Protein AF-Q0F1R4-F1 (afdb_monomer)

InterPro domains:
  IPR009752 Bacteriophage Mu, Gene product J [PF07030] (2-67)

Structure (mmCIF, N/CA/C/O backbone):
data_AF-Q0F1R4-F1
#
_entry.id   AF-Q0F1R4-F1
#
loop_
_atom_site.group_PDB
_atom_site.id
_atom_site.type_symbol
_atom_site.label_atom_id
_atom_site.label_alt_id
_atom_site.label_comp_id
_atom_site.label_asym_id
_atom_site.label_entity_id
_atom_site.label_seq_id
_atom_site.pdbx_PDB_ins_code
_atom_site.Cartn_x
_atom_site.Cartn_y
_atom_site.Cartn_z
_atom_site.occupancy
_atom_site.B_iso_or_equiv
_atom_site.auth_seq_id
_atom_site.auth_comp_id
_atom_site.auth_asym_id
_atom_site.auth_atom_id
_atom_site.pdbx_PDB_model_num
ATOM 1 N N . MET A 1 1 ? -23.100 -7.601 -8.856 1.00 37.91 1 MET A N 1
ATOM 2 C CA . MET A 1 1 ? -21.703 -7.304 -9.242 1.00 37.91 1 MET A CA 1
ATOM 3 C C . MET A 1 1 ? -21.021 -6.641 -8.059 1.00 37.91 1 MET A C 1
ATOM 5 O O . MET A 1 1 ? -21.569 -5.674 -7.546 1.00 37.91 1 MET A O 1
ATOM 9 N N . SER A 1 2 ? -19.908 -7.185 -7.564 1.00 55.56 2 SER A N 1
ATOM 10 C CA . SER A 1 2 ? -19.167 -6.565 -6.460 1.00 55.56 2 SER A CA 1
ATOM 11 C C . SER A 1 2 ? -18.475 -5.299 -6.965 1.00 55.56 2 SER A C 1
ATOM 13 O O . SER A 1 2 ? -17.587 -5.381 -7.814 1.00 55.56 2 SER A O 1
ATOM 15 N N . THR A 1 3 ? -18.891 -4.134 -6.472 1.00 74.06 3 THR A N 1
ATOM 16 C CA . THR A 1 3 ? -18.174 -2.879 -6.730 1.00 74.06 3 THR A CA 1
ATOM 17 C C . THR A 1 3 ? -16.848 -2.895 -5.966 1.00 74.06 3 THR A C 1
ATOM 19 O O . THR A 1 3 ? -16.807 -3.213 -4.775 1.00 74.06 3 THR A O 1
ATOM 22 N N . VAL A 1 4 ? -15.750 -2.623 -6.674 1.00 78.69 4 VAL A N 1
ATOM 23 C CA . VAL A 1 4 ? -14.405 -2.544 -6.094 1.00 78.69 4 VAL A CA 1
ATOM 24 C C . VAL A 1 4 ? -14.131 -1.086 -5.722 1.00 78.69 4 VAL A C 1
ATOM 26 O O . VAL A 1 4 ? -14.150 -0.240 -6.620 1.00 78.69 4 VAL A O 1
ATOM 29 N N . PRO A 1 5 ? -13.818 -0.779 -4.449 1.00 81.62 5 PRO A N 1
ATOM 30 C CA . PRO A 1 5 ? -13.545 0.586 -4.018 1.00 81.62 5 PRO A CA 1
ATOM 31 C C . PRO A 1 5 ? -12.408 1.243 -4.811 1.00 81.62 5 PRO A C 1
ATOM 33 O O . PRO A 1 5 ? -11.368 0.628 -5.072 1.00 81.62 5 PRO A O 1
ATOM 36 N N . PHE A 1 6 ? -12.580 2.525 -5.143 1.00 82.31 6 PHE A N 1
ATOM 37 C CA . PHE A 1 6 ? -11.592 3.315 -5.885 1.00 82.31 6 PHE A CA 1
ATOM 38 C C . PHE A 1 6 ? -10.170 3.274 -5.282 1.00 82.31 6 PHE A C 1
ATOM 40 O O . PHE A 1 6 ? -9.223 3.047 -6.043 1.00 82.31 6 PHE A O 1
ATOM 47 N N . PRO A 1 7 ? -9.976 3.406 -3.949 1.00 85.88 7 PRO A N 1
ATOM 48 C CA . PRO A 1 7 ? -8.638 3.370 -3.354 1.00 85.88 7 PRO A CA 1
ATOM 49 C C . PRO A 1 7 ? -7.916 2.042 -3.599 1.00 85.88 7 PRO A C 1
ATOM 51 O O . PRO A 1 7 ? -6.717 2.026 -3.877 1.00 85.88 7 PRO A O 1
ATOM 54 N N . LEU A 1 8 ? -8.658 0.930 -3.563 1.00 87.06 8 LEU A N 1
ATOM 55 C CA . LEU A 1 8 ? -8.103 -0.403 -3.770 1.00 87.06 8 LEU A CA 1
ATOM 56 C C . LEU A 1 8 ? -7.638 -0.592 -5.217 1.00 87.06 8 LEU A C 1
ATOM 58 O O . LEU A 1 8 ? -6.542 -1.096 -5.452 1.00 87.06 8 LEU A O 1
ATOM 62 N N . LYS A 1 9 ? -8.434 -0.120 -6.185 1.00 89.06 9 LYS A N 1
ATOM 63 C CA . LYS A 1 9 ? -8.072 -0.161 -7.609 1.00 89.06 9 LYS A CA 1
ATOM 64 C C . LYS A 1 9 ? -6.784 0.619 -7.884 1.00 89.06 9 LYS A C 1
ATOM 66 O O . LYS A 1 9 ? -5.933 0.148 -8.633 1.00 89.06 9 LYS A O 1
ATOM 71 N N . ARG A 1 10 ? -6.615 1.781 -7.244 1.00 88.94 10 ARG A N 1
ATOM 72 C CA . ARG A 1 10 ? -5.392 2.582 -7.378 1.0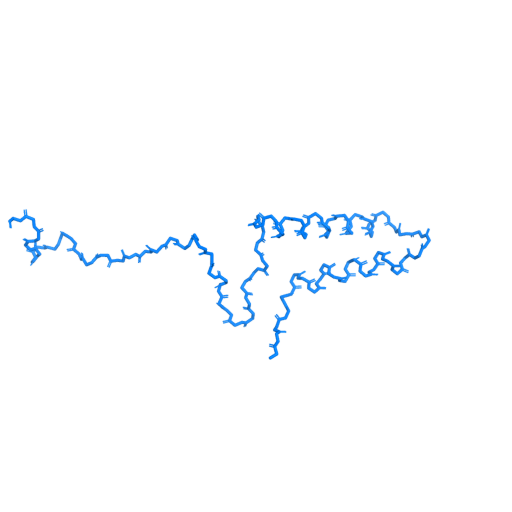0 88.94 10 ARG A CA 1
ATOM 73 C C . ARG A 1 10 ? -4.168 1.853 -6.821 1.00 88.94 10 ARG A C 1
ATOM 75 O O . ARG A 1 10 ? -3.183 1.719 -7.536 1.00 88.94 10 ARG A O 1
ATOM 82 N N . LYS A 1 11 ? -4.253 1.312 -5.600 1.00 92.19 11 LYS A N 1
ATOM 83 C CA . LYS A 1 11 ? -3.135 0.574 -4.985 1.00 92.19 11 LYS A CA 1
ATOM 84 C C . LYS A 1 11 ? -2.762 -0.703 -5.731 1.00 92.19 11 LYS A C 1
ATOM 86 O O . LYS A 1 11 ? -1.580 -1.007 -5.842 1.00 92.19 11 LYS A O 1
ATOM 91 N N . ALA A 1 12 ? -3.737 -1.407 -6.305 1.00 90.75 12 ALA A N 1
ATOM 92 C CA . ALA A 1 12 ? -3.463 -2.541 -7.185 1.00 90.75 12 ALA A CA 1
ATOM 93 C C . ALA A 1 12 ? -2.662 -2.124 -8.434 1.00 90.75 12 ALA A C 1
ATOM 95 O O . ALA A 1 12 ? -1.749 -2.837 -8.840 1.00 90.75 12 ALA A O 1
ATOM 96 N N . GLY A 1 13 ? -2.962 -0.953 -9.007 1.00 91.81 13 GLY A N 1
ATOM 97 C CA . GLY A 1 13 ? -2.206 -0.386 -10.125 1.00 91.81 13 GLY A CA 1
ATOM 98 C C . GLY A 1 13 ? -0.758 -0.040 -9.767 1.00 91.81 13 GLY A C 1
ATOM 99 O O . GLY A 1 13 ? 0.143 -0.365 -10.535 1.00 91.81 13 GLY A O 1
ATOM 100 N N . ASP A 1 14 ? -0.529 0.557 -8.593 1.00 91.31 14 ASP A N 1
ATOM 101 C CA . ASP A 1 14 ? 0.821 0.885 -8.105 1.00 91.31 14 ASP A CA 1
ATOM 102 C C . ASP A 1 14 ? 1.675 -0.393 -7.948 1.00 91.31 14 ASP A C 1
ATOM 104 O O . ASP A 1 14 ? 2.829 -0.446 -8.374 1.00 91.31 14 ASP A O 1
ATOM 108 N N . ILE A 1 15 ? 1.077 -1.466 -7.415 1.00 92.75 15 ILE A N 1
ATOM 109 C CA . ILE A 1 15 ? 1.731 -2.773 -7.257 1.00 92.75 15 ILE A CA 1
ATOM 110 C C . ILE A 1 15 ? 2.016 -3.424 -8.615 1.00 92.75 15 ILE A C 1
ATOM 112 O O . ILE A 1 15 ? 3.122 -3.906 -8.852 1.00 92.75 15 ILE A O 1
ATOM 116 N N . ALA A 1 16 ? 1.037 -3.422 -9.521 1.00 93.25 16 ALA A N 1
ATOM 117 C CA . ALA A 1 16 ? 1.209 -3.969 -10.863 1.00 93.25 16 ALA A CA 1
ATOM 118 C C . ALA A 1 16 ? 2.320 -3.238 -11.628 1.00 93.25 16 ALA A C 1
ATOM 120 O O . ALA A 1 16 ? 3.127 -3.881 -12.295 1.00 93.25 16 ALA A O 1
ATOM 121 N N . ARG A 1 17 ? 2.404 -1.907 -11.486 1.00 90.50 17 ARG A N 1
ATOM 122 C CA . ARG A 1 17 ? 3.485 -1.104 -12.067 1.00 90.50 17 ARG A CA 1
ATOM 123 C C . ARG A 1 17 ? 4.842 -1.564 -11.551 1.00 90.50 17 ARG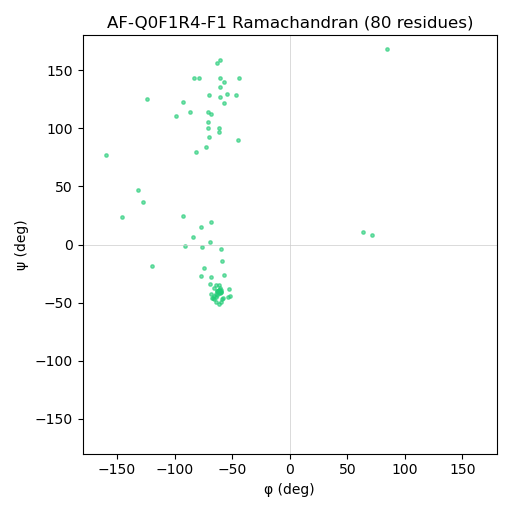 A C 1
ATOM 125 O O . ARG A 1 17 ? 5.734 -1.758 -12.365 1.00 90.50 17 ARG A O 1
ATOM 132 N N . TYR A 1 18 ? 4.995 -1.760 -10.243 1.00 90.94 18 TYR A N 1
ATOM 133 C CA . TYR A 1 18 ? 6.251 -2.240 -9.667 1.00 90.94 18 TYR A CA 1
ATOM 134 C C . TYR A 1 18 ? 6.685 -3.588 -10.255 1.00 90.94 18 TYR A C 1
ATOM 136 O O . TYR A 1 18 ? 7.830 -3.716 -10.671 1.00 90.94 18 TYR A O 1
ATOM 144 N N . TYR A 1 19 ? 5.768 -4.553 -10.371 1.00 90.19 19 TYR A N 1
ATOM 145 C CA . TYR A 1 19 ? 6.082 -5.860 -10.961 1.00 90.19 19 TYR A CA 1
ATOM 146 C C . TYR A 1 19 ? 6.382 -5.812 -12.460 1.00 90.19 19 TYR A C 1
ATOM 148 O O . TYR A 1 19 ? 7.122 -6.655 -12.945 1.00 90.19 19 TYR A O 1
ATOM 156 N N . LEU A 1 20 ? 5.825 -4.846 -13.194 1.00 91.31 20 LEU A N 1
ATOM 157 C CA . LEU A 1 20 ? 6.099 -4.684 -14.623 1.00 91.31 20 LEU A CA 1
ATOM 158 C C . LEU A 1 20 ? 7.490 -4.079 -14.890 1.00 91.31 20 LEU A C 1
ATOM 160 O O . LEU A 1 20 ? 8.022 -4.198 -15.992 1.00 91.31 20 LEU A O 1
ATOM 164 N N . TYR A 1 21 ? 8.087 -3.419 -13.894 1.00 84.81 21 TYR A N 1
ATOM 165 C CA . TYR A 1 21 ? 9.483 -2.991 -13.939 1.00 84.81 21 TYR A CA 1
ATOM 166 C C . TYR A 1 21 ? 10.393 -4.176 -13.566 1.00 84.81 21 TYR A C 1
ATOM 168 O O . TYR A 1 21 ? 10.887 -4.251 -12.447 1.00 84.81 21 TYR A O 1
ATOM 176 N N . ASP A 1 22 ? 10.633 -5.085 -14.518 1.00 72.06 22 ASP A N 1
ATOM 177 C CA . ASP A 1 22 ? 11.378 -6.341 -14.297 1.00 72.06 22 ASP A CA 1
ATOM 178 C C . ASP A 1 22 ? 12.769 -6.150 -13.657 1.00 72.06 22 ASP A C 1
ATOM 180 O O . ASP A 1 22 ? 13.130 -6.876 -12.736 1.00 72.06 22 ASP A O 1
ATOM 184 N N . ASN A 1 23 ? 13.565 -5.180 -14.131 1.00 70.06 23 ASN A N 1
ATOM 185 C CA . ASN A 1 23 ? 14.995 -5.105 -13.783 1.00 70.06 23 ASN A CA 1
ATOM 186 C C . ASN A 1 23 ? 15.442 -3.830 -13.061 1.00 70.06 23 ASN A C 1
ATOM 188 O O . ASN A 1 23 ? 16.521 -3.830 -12.471 1.00 70.06 23 ASN A O 1
ATOM 192 N N . ASN A 1 24 ? 14.681 -2.733 -13.114 1.00 78.12 24 ASN A N 1
ATOM 193 C CA . ASN A 1 24 ? 15.079 -1.508 -12.415 1.00 78.12 24 ASN A CA 1
ATOM 194 C C . ASN A 1 24 ? 13.891 -0.559 -12.180 1.00 78.12 24 ASN A C 1
ATOM 196 O O . ASN A 1 24 ? 13.722 0.417 -12.920 1.00 78.12 24 ASN A O 1
ATOM 200 N N . PRO A 1 25 ? 13.028 -0.842 -11.190 1.00 80.44 25 PRO A N 1
ATOM 201 C CA . PRO A 1 25 ? 12.008 0.114 -10.785 1.00 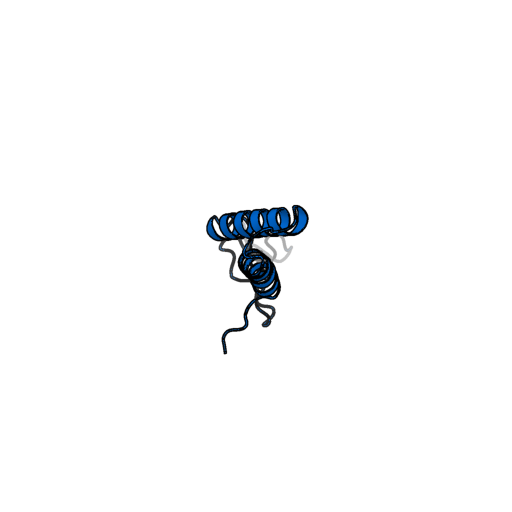80.44 25 PRO A CA 1
ATOM 202 C C . PRO A 1 25 ? 12.683 1.400 -10.306 1.00 80.44 25 PRO A C 1
ATOM 204 O O . PRO A 1 25 ? 13.657 1.370 -9.552 1.00 80.44 25 PRO A O 1
ATOM 207 N N . THR A 1 26 ? 12.159 2.547 -10.735 1.00 90.12 26 THR A N 1
ATOM 208 C CA . THR A 1 26 ? 12.648 3.838 -10.243 1.00 90.12 26 THR A CA 1
ATOM 209 C C . THR A 1 26 ? 12.397 3.953 -8.739 1.00 90.12 26 THR A C 1
ATOM 211 O O . THR A 1 26 ? 11.481 3.327 -8.198 1.00 90.12 26 THR A O 1
ATOM 214 N N . GLU A 1 27 ? 13.177 4.791 -8.052 1.00 89.25 27 GLU A N 1
ATOM 215 C CA . GLU A 1 27 ? 12.990 5.043 -6.617 1.00 89.25 27 GLU A CA 1
ATOM 216 C C . GLU A 1 27 ? 11.544 5.458 -6.301 1.00 89.25 27 GLU A C 1
ATOM 218 O O . GLU A 1 27 ? 10.948 4.986 -5.337 1.00 89.25 27 GLU A O 1
ATOM 223 N N . HIS A 1 28 ? 10.936 6.256 -7.182 1.00 90.88 28 HIS A N 1
ATOM 224 C CA . HIS A 1 28 ? 9.536 6.644 -7.070 1.00 90.88 28 HIS A CA 1
ATOM 225 C C . HIS A 1 28 ? 8.582 5.439 -7.085 1.00 90.88 28 HIS A C 1
ATOM 227 O O . HIS A 1 28 ? 7.748 5.317 -6.193 1.00 90.88 28 HIS A O 1
ATOM 233 N N . VAL A 1 29 ? 8.733 4.518 -8.045 1.00 90.44 29 VAL A N 1
ATOM 234 C CA . VAL A 1 29 ? 7.870 3.327 -8.165 1.00 90.44 29 VAL A CA 1
ATOM 235 C C . VAL A 1 29 ? 8.057 2.382 -6.976 1.00 90.44 29 VAL A C 1
ATOM 237 O O . VAL A 1 29 ? 7.083 1.819 -6.477 1.00 90.44 29 VAL A O 1
ATOM 240 N N . LYS A 1 30 ? 9.287 2.243 -6.470 1.00 91.31 30 LYS A N 1
ATOM 241 C CA . LYS A 1 30 ? 9.563 1.467 -5.254 1.00 91.31 30 LYS A CA 1
ATOM 242 C C . LYS A 1 30 ? 8.883 2.081 -4.025 1.00 91.31 30 LYS A C 1
ATOM 244 O O . LYS A 1 30 ? 8.210 1.373 -3.282 1.00 91.31 30 LYS A O 1
ATOM 249 N N . ASN A 1 31 ? 8.976 3.400 -3.863 1.00 93.81 31 ASN A N 1
ATOM 250 C CA . ASN A 1 31 ? 8.309 4.112 -2.773 1.00 93.81 31 ASN A CA 1
ATOM 251 C C . ASN A 1 31 ? 6.779 3.990 -2.866 1.00 93.81 31 ASN A C 1
ATOM 253 O O . ASN A 1 31 ? 6.105 3.813 -1.851 1.00 93.81 31 ASN A O 1
ATOM 257 N N . GLU A 1 32 ? 6.201 4.065 -4.068 1.00 91.56 32 GLU A N 1
ATOM 258 C CA . GLU A 1 32 ? 4.765 3.839 -4.275 1.00 91.56 32 GLU A CA 1
ATOM 259 C C . GLU A 1 32 ? 4.345 2.415 -3.878 1.00 91.56 32 GLU A C 1
ATOM 261 O O . GLU A 1 32 ? 3.322 2.250 -3.204 1.00 91.56 32 GLU A O 1
ATOM 266 N N . PHE A 1 33 ? 5.150 1.405 -4.226 1.00 93.25 33 PHE A N 1
ATOM 267 C CA . PHE A 1 33 ? 4.930 0.012 -3.836 1.00 93.25 33 PHE A CA 1
ATOM 268 C C . PHE A 1 33 ? 4.966 -0.173 -2.316 1.00 93.25 33 PHE A C 1
ATOM 270 O O . PHE A 1 33 ? 4.010 -0.698 -1.740 1.00 93.25 33 PHE A O 1
ATOM 277 N N . ASP A 1 34 ? 6.010 0.316 -1.646 1.00 93.56 34 ASP A N 1
ATOM 278 C CA . ASP A 1 34 ? 6.147 0.192 -0.191 1.00 93.56 34 ASP A CA 1
ATOM 279 C C . ASP A 1 34 ? 4.976 0.868 0.538 1.00 93.56 34 ASP A C 1
ATOM 281 O O . ASP A 1 34 ? 4.385 0.299 1.462 1.00 93.56 34 ASP A O 1
ATOM 285 N N . ASN A 1 35 ? 4.552 2.040 0.055 1.00 93.19 35 ASN A N 1
ATOM 286 C CA . ASN A 1 35 ? 3.366 2.732 0.554 1.00 93.19 35 ASN A CA 1
ATOM 287 C C . ASN A 1 35 ? 2.073 1.934 0.317 1.00 93.19 35 ASN A C 1
ATOM 289 O O . ASN A 1 35 ? 1.194 1.911 1.183 1.00 93.19 35 ASN A O 1
ATOM 293 N N . ALA A 1 36 ? 1.925 1.278 -0.839 1.00 93.25 36 ALA A N 1
ATOM 294 C CA . ALA A 1 36 ? 0.775 0.423 -1.128 1.00 93.25 36 ALA A CA 1
ATOM 295 C C . ALA A 1 36 ? 0.713 -0.783 -0.176 1.00 93.25 36 ALA A C 1
ATOM 297 O O . ALA A 1 36 ? -0.349 -1.067 0.383 1.00 93.25 36 ALA A O 1
ATOM 298 N N . ILE A 1 37 ? 1.848 -1.438 0.085 1.00 94.50 37 ILE A N 1
ATOM 299 C CA . ILE A 1 37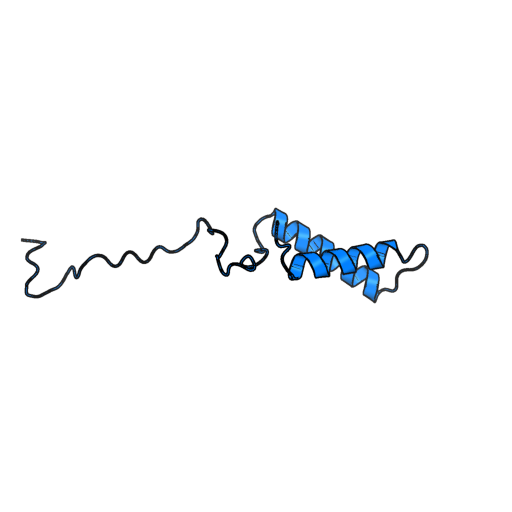 ? 1.943 -2.561 1.027 1.00 94.50 37 ILE A CA 1
ATOM 300 C C . ILE A 1 37 ? 1.671 -2.108 2.467 1.00 94.50 37 ILE A C 1
ATOM 302 O O . ILE A 1 37 ? 0.908 -2.760 3.185 1.00 94.50 37 ILE A O 1
ATOM 306 N N . ALA A 1 38 ? 2.238 -0.980 2.901 1.00 93.44 38 ALA A N 1
ATOM 307 C CA . ALA A 1 38 ? 1.995 -0.421 4.232 1.00 93.44 38 ALA A CA 1
ATOM 308 C C . ALA A 1 38 ? 0.515 -0.062 4.447 1.00 93.44 38 ALA A C 1
ATOM 310 O O . ALA A 1 38 ? -0.053 -0.318 5.515 1.00 93.44 38 ALA A O 1
ATOM 311 N N . TRP A 1 39 ? -0.135 0.477 3.415 1.00 92.06 39 TRP A N 1
ATOM 312 C CA . TRP A 1 39 ? -1.563 0.763 3.447 1.00 92.06 39 TRP A CA 1
ATOM 313 C C . TRP A 1 39 ? -2.396 -0.519 3.544 1.00 92.06 39 TRP A C 1
ATOM 315 O O . TRP A 1 39 ? -3.241 -0.616 4.429 1.00 92.06 39 TRP A O 1
ATOM 325 N N . LEU A 1 40 ? -2.111 -1.541 2.729 1.00 89.50 40 LEU A N 1
ATOM 326 C CA . LEU A 1 40 ? -2.812 -2.832 2.786 1.00 89.50 40 LEU A CA 1
ATOM 327 C C . LEU A 1 40 ? -2.666 -3.519 4.152 1.00 89.50 40 LEU A C 1
ATOM 329 O O . LEU A 1 40 ? -3.641 -4.052 4.677 1.00 89.50 40 LEU A O 1
ATOM 333 N N . ARG A 1 41 ? -1.482 -3.449 4.775 1.00 91.38 41 ARG A N 1
ATOM 334 C CA . ARG A 1 41 ? -1.273 -3.922 6.156 1.00 91.38 41 ARG A CA 1
ATOM 335 C C . ARG A 1 41 ? -2.121 -3.144 7.159 1.00 91.38 41 ARG A C 1
ATOM 337 O O . ARG A 1 41 ? -2.672 -3.733 8.083 1.00 91.38 41 ARG A O 1
ATOM 344 N N . SER A 1 42 ? -2.246 -1.833 6.972 1.00 87.06 42 SER A N 1
ATOM 345 C CA . SER A 1 42 ? -3.063 -0.975 7.837 1.00 87.06 42 SER A CA 1
ATOM 346 C C . SER A 1 42 ? -4.561 -1.254 7.678 1.00 87.06 42 SER A C 1
ATOM 348 O O . SER A 1 42 ? -5.293 -1.209 8.665 1.00 87.06 42 SER A O 1
ATOM 350 N N . VAL A 1 43 ? -5.004 -1.599 6.466 1.00 87.81 43 VAL A N 1
ATOM 351 C CA . VAL A 1 43 ? -6.367 -2.078 6.189 1.00 87.81 43 VAL A CA 1
ATOM 352 C C . VAL A 1 43 ? -6.605 -3.439 6.846 1.00 87.81 43 VAL A C 1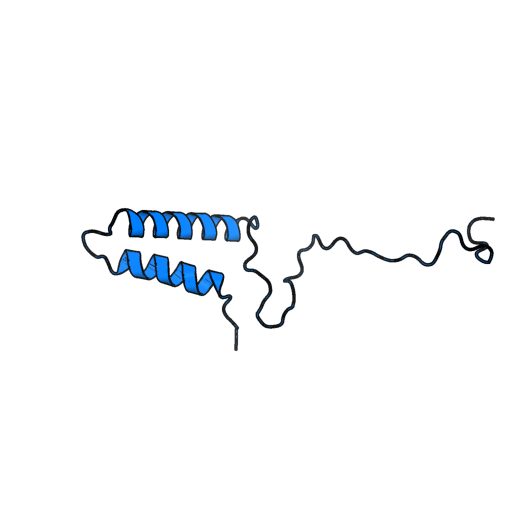
ATOM 354 O O . VAL A 1 43 ? -7.607 -3.610 7.532 1.00 87.81 43 VAL A O 1
ATOM 357 N N . ALA A 1 44 ? -5.668 -4.384 6.714 1.00 83.88 44 ALA A N 1
ATOM 358 C CA . ALA A 1 44 ? -5.758 -5.699 7.357 1.00 83.88 44 ALA A CA 1
ATOM 359 C C . ALA A 1 44 ? -5.786 -5.603 8.893 1.00 83.88 44 ALA A C 1
ATOM 361 O O . ALA A 1 44 ? -6.491 -6.361 9.550 1.00 83.88 44 ALA A O 1
ATOM 362 N N . ALA A 1 45 ? -5.065 -4.634 9.463 1.00 87.56 45 ALA A N 1
ATOM 363 C CA . ALA A 1 45 ? -5.094 -4.323 10.890 1.00 87.56 45 ALA A CA 1
ATOM 364 C C . ALA A 1 45 ? -6.352 -3.547 11.335 1.00 87.56 45 ALA A C 1
ATOM 366 O O . ALA A 1 45 ? -6.462 -3.207 12.510 1.00 87.56 45 ALA A O 1
ATOM 367 N N . GLY A 1 46 ? -7.264 -3.200 10.418 1.00 81.62 46 GLY A N 1
ATOM 368 C CA . GLY A 1 46 ? -8.480 -2.435 10.714 1.00 81.62 46 GLY A CA 1
ATOM 369 C C . GLY A 1 46 ? -8.248 -0.955 11.043 1.00 81.62 46 GLY A C 1
ATOM 370 O O . GLY A 1 46 ? -9.182 -0.266 11.441 1.00 81.62 46 GLY A O 1
ATOM 371 N N . LYS A 1 47 ? -7.023 -0.440 10.871 1.00 78.44 47 LYS A N 1
ATOM 372 C CA . LYS A 1 47 ? -6.674 0.965 11.154 1.00 78.44 47 LYS A CA 1
ATOM 373 C C . LYS A 1 47 ? -7.159 1.920 10.067 1.00 78.44 47 LYS A C 1
ATOM 375 O O . LYS A 1 47 ? -7.374 3.098 10.333 1.00 78.44 47 LYS A O 1
ATOM 380 N N . VAL A 1 48 ? -7.287 1.424 8.838 1.00 79.69 48 VAL A N 1
ATOM 381 C CA . VAL A 1 48 ? -7.724 2.203 7.678 1.00 79.69 48 VAL A CA 1
ATOM 382 C C . VAL A 1 48 ? -8.931 1.523 7.050 1.00 79.69 48 VAL A C 1
ATOM 384 O O . VAL A 1 48 ? -8.880 0.346 6.706 1.00 79.69 48 VAL A O 1
ATOM 387 N N . SER A 1 49 ? -10.018 2.275 6.892 1.00 76.25 49 SER A N 1
ATOM 388 C CA . SER A 1 49 ? -11.214 1.799 6.201 1.00 76.25 49 SER A CA 1
ATOM 389 C C . SER A 1 49 ? -11.063 1.968 4.688 1.00 76.25 49 SER A C 1
ATOM 391 O O . SER A 1 49 ? -10.525 2.970 4.217 1.00 76.25 49 SER A O 1
ATOM 393 N N . LEU A 1 50 ? -11.583 1.009 3.917 1.00 71.94 50 LEU A N 1
ATOM 394 C CA . LEU A 1 50 ? -11.608 1.028 2.446 1.00 71.94 50 LEU A CA 1
ATOM 395 C C . LEU A 1 50 ? -12.562 2.091 1.861 1.00 71.94 50 LEU A C 1
ATOM 397 O O . LEU A 1 50 ? -12.668 2.220 0.641 1.00 71.94 50 LEU A O 1
ATOM 401 N N . GLY A 1 51 ? -13.208 2.875 2.728 1.00 65.06 51 GLY A N 1
ATOM 402 C CA . GLY A 1 51 ? -14.225 3.856 2.376 1.00 65.06 51 GLY A CA 1
ATOM 403 C C . GLY A 1 51 ? -15.614 3.224 2.246 1.00 65.06 51 GLY A C 1
ATOM 404 O O . GLY A 1 51 ? -15.747 1.997 2.260 1.00 65.06 51 GLY A O 1
ATOM 405 N N . PRO A 1 52 ? -16.670 4.051 2.162 1.00 56.94 52 PRO A N 1
ATOM 406 C CA . PRO A 1 52 ? -18.009 3.563 1.865 1.00 56.94 52 PRO A CA 1
ATOM 407 C C . PRO A 1 52 ? -1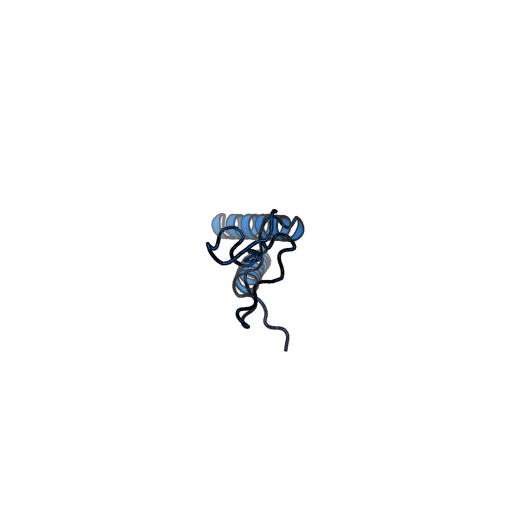8.014 2.885 0.491 1.00 56.94 52 PRO A C 1
ATOM 409 O O . PRO A 1 52 ? -17.327 3.310 -0.440 1.00 56.94 52 PRO A O 1
ATOM 412 N N . ASN A 1 53 ? -18.790 1.814 0.364 1.00 54.62 53 ASN A N 1
ATOM 413 C CA . ASN A 1 53 ? -19.069 1.214 -0.938 1.00 54.62 53 ASN A CA 1
ATOM 414 C C . ASN A 1 53 ? -19.784 2.241 -1.847 1.00 54.62 53 ASN A C 1
ATOM 416 O O . ASN A 1 53 ? -20.406 3.180 -1.355 1.00 54.62 53 ASN A O 1
ATOM 420 N N . GLU A 1 54 ? -19.742 2.070 -3.175 1.00 50.09 54 GLU A N 1
ATOM 421 C CA . GLU A 1 54 ? -20.420 2.981 -4.127 1.00 50.09 54 GLU A CA 1
ATOM 422 C C . GLU A 1 54 ? -21.952 3.074 -3.930 1.00 50.09 54 GLU A C 1
ATOM 424 O O . GLU A 1 54 ? -22.608 3.891 -4.565 1.00 50.09 54 GLU A O 1
ATOM 429 N N . ALA A 1 55 ? -22.532 2.291 -3.013 1.00 49.34 55 ALA A N 1
ATOM 430 C CA . ALA A 1 55 ? -23.916 2.430 -2.566 1.00 49.34 55 ALA A CA 1
ATOM 431 C C . ALA A 1 55 ? -24.103 3.490 -1.458 1.00 49.34 55 ALA A C 1
ATOM 433 O O . ALA A 1 55 ? -25.184 3.573 -0.875 1.00 49.34 55 ALA A O 1
ATOM 434 N N . GLY A 1 56 ? -23.062 4.258 -1.113 1.00 46.66 56 GLY A N 1
ATOM 435 C CA . GLY A 1 56 ? -23.117 5.273 -0.060 1.00 46.66 56 GLY A CA 1
ATOM 436 C C . GLY A 1 56 ? -23.387 4.694 1.330 1.00 46.66 56 GLY A C 1
ATOM 437 O O . GLY A 1 56 ? -23.652 5.449 2.264 1.00 46.66 56 GLY A O 1
ATOM 438 N N . LYS A 1 57 ? -23.321 3.364 1.495 1.00 41.22 57 LYS A N 1
ATOM 439 C CA . LYS A 1 57 ? -23.458 2.733 2.801 1.00 41.22 57 LYS A CA 1
ATOM 440 C C . LYS A 1 57 ? -22.079 2.698 3.451 1.00 41.22 57 LYS A C 1
ATOM 442 O O . LYS A 1 57 ? -21.198 1.987 2.953 1.00 41.22 57 LYS A O 1
ATOM 447 N N . PRO A 1 58 ? -21.860 3.426 4.560 1.00 45.12 58 PRO A N 1
ATOM 448 C CA . PRO A 1 58 ? -20.710 3.141 5.396 1.00 45.12 58 PRO A CA 1
ATOM 449 C C . PRO A 1 58 ? -20.777 1.657 5.767 1.00 45.12 58 PRO A C 1
ATOM 451 O O . PRO A 1 58 ? -21.823 1.159 6.191 1.00 45.12 58 PRO A O 1
ATOM 454 N N . THR A 1 59 ? -19.678 0.928 5.561 1.00 48.41 59 THR A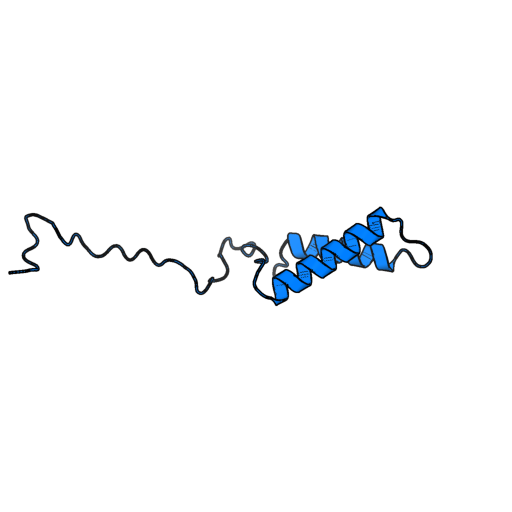 N 1
ATOM 455 C CA . THR A 1 59 ? -19.474 -0.366 6.220 1.00 48.41 59 THR A CA 1
ATOM 456 C C . THR A 1 59 ? -19.813 -0.152 7.692 1.00 48.41 59 THR A C 1
ATOM 458 O O . THR A 1 59 ? -19.311 0.836 8.236 1.00 48.41 59 THR A O 1
ATOM 461 N N . PRO A 1 60 ? -20.672 -0.973 8.328 1.00 46.16 60 PRO A N 1
ATOM 462 C CA . PRO A 1 60 ? -20.978 -0.793 9.736 1.00 46.16 60 PRO A CA 1
ATOM 463 C C . PRO A 1 60 ? -19.671 -0.958 10.506 1.00 46.16 60 PRO A C 1
ATOM 465 O O . PRO A 1 60 ? -19.200 -2.061 10.768 1.00 46.16 60 PRO A O 1
ATOM 468 N N . SER A 1 61 ? -19.041 0.171 10.806 1.00 47.16 61 SER A N 1
ATOM 469 C CA . SER A 1 61 ? -18.100 0.264 11.893 1.00 47.16 61 SER A CA 1
ATOM 470 C C . SER A 1 61 ? -18.900 -0.167 13.110 1.00 47.16 61 SER A C 1
ATOM 472 O O . SER A 1 61 ? -19.918 0.449 13.421 1.00 47.16 61 SER A O 1
ATOM 474 N N . ASN A 1 62 ? -18.449 -1.202 13.812 1.00 52.97 62 ASN A N 1
ATOM 475 C CA . ASN A 1 62 ? -19.003 -1.591 15.113 1.00 52.97 62 ASN A CA 1
ATOM 476 C C . ASN A 1 62 ? -18.678 -0.543 16.212 1.00 52.97 62 ASN A C 1
ATOM 478 O O . ASN A 1 62 ? -18.708 -0.827 17.399 1.00 52.97 62 ASN A O 1
ATOM 482 N N . ASN A 1 63 ? -18.339 0.680 15.789 1.00 54.31 63 ASN A N 1
ATOM 483 C CA . ASN A 1 63 ? -18.121 1.895 16.557 1.00 54.31 63 ASN A CA 1
ATOM 484 C C . ASN A 1 63 ? -18.970 3.043 15.973 1.00 54.31 63 ASN A C 1
ATOM 486 O O . ASN A 1 63 ? -18.525 4.188 15.891 1.00 54.31 63 ASN A O 1
ATOM 490 N N . GLY A 1 64 ? -20.187 2.753 15.509 1.00 49.47 64 GLY A N 1
ATOM 491 C CA . GLY A 1 64 ? -21.187 3.800 15.341 1.00 49.47 64 GLY A CA 1
ATOM 492 C C . GLY A 1 64 ? -21.584 4.289 16.728 1.00 49.47 64 GLY A C 1
ATOM 493 O O . GLY A 1 64 ? -22.174 3.528 17.486 1.00 49.47 64 GLY A O 1
ATOM 494 N N . ALA A 1 65 ? -21.245 5.528 17.087 1.00 57.06 65 ALA A N 1
ATOM 495 C CA . ALA A 1 65 ? -21.927 6.185 18.193 1.00 57.06 65 ALA A CA 1
ATOM 496 C C . ALA A 1 65 ? -23.404 6.287 17.794 1.00 57.06 65 ALA A C 1
ATOM 498 O O . ALA A 1 65 ? -23.781 7.107 16.956 1.00 57.06 65 ALA A O 1
ATOM 499 N N . GLU A 1 66 ? -24.219 5.380 18.319 1.00 56.31 66 GLU A N 1
ATOM 500 C CA . GLU A 1 66 ? -25.659 5.401 18.142 1.00 56.31 66 GLU A CA 1
ATOM 501 C C . GLU A 1 66 ? -26.187 6.575 18.969 1.00 56.31 66 GLU A C 1
ATOM 503 O O . GLU A 1 66 ? -26.287 6.503 20.193 1.00 56.31 66 GLU A O 1
ATOM 508 N N . MET A 1 67 ? -26.465 7.709 18.319 1.00 58.75 67 MET A N 1
ATOM 509 C CA . MET A 1 67 ? -27.237 8.770 18.959 1.00 58.75 67 MET A CA 1
ATOM 510 C C . MET A 1 67 ? -28.686 8.286 19.037 1.00 58.75 67 MET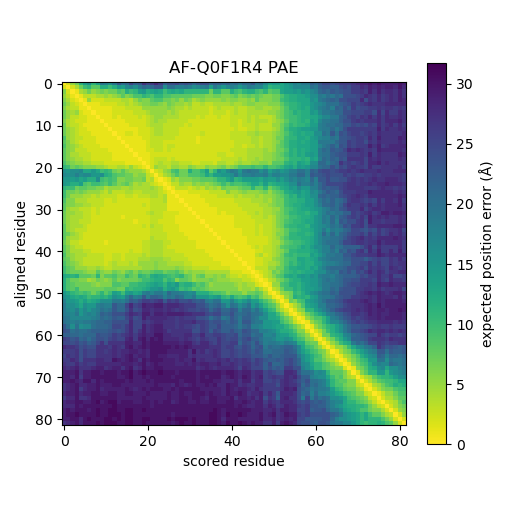 A C 1
ATOM 512 O O . MET A 1 67 ? -29.512 8.590 18.178 1.00 58.75 67 MET A O 1
ATOM 516 N N . VAL A 1 68 ? -28.992 7.509 20.073 1.00 57.19 68 VAL A N 1
ATOM 517 C CA . VAL A 1 68 ? -30.372 7.275 20.483 1.00 57.19 68 VAL A CA 1
ATOM 518 C C . VAL A 1 68 ? -30.856 8.588 21.082 1.00 57.19 68 VAL A C 1
ATOM 520 O O . VAL A 1 68 ? -30.454 8.973 22.180 1.00 57.19 68 VAL A O 1
ATOM 523 N N . THR A 1 69 ? -31.696 9.319 20.352 1.00 50.22 69 THR A N 1
ATOM 524 C CA . THR A 1 69 ? -32.468 10.402 20.958 1.00 50.22 69 THR A CA 1
ATOM 525 C C . THR A 1 69 ? -33.510 9.750 21.866 1.00 50.22 69 THR A C 1
ATOM 527 O O . THR A 1 69 ? -34.572 9.310 21.434 1.00 50.22 69 THR A O 1
ATOM 530 N N . SER A 1 70 ? -33.163 9.582 23.142 1.00 57.00 70 SER A N 1
ATOM 531 C CA . SER A 1 70 ? -34.156 9.299 24.171 1.00 57.00 70 SER A CA 1
ATOM 532 C C . SER A 1 70 ? -35.128 10.475 24.191 1.00 57.00 70 SER A C 1
ATOM 534 O O . SER A 1 70 ? -34.686 11.626 24.279 1.00 57.00 70 SER A O 1
ATOM 536 N N . GLY A 1 71 ? -36.427 10.185 24.083 1.00 63.03 71 GLY A N 1
ATOM 537 C CA . GLY A 1 71 ? -37.497 11.171 24.223 1.00 63.03 71 GLY A CA 1
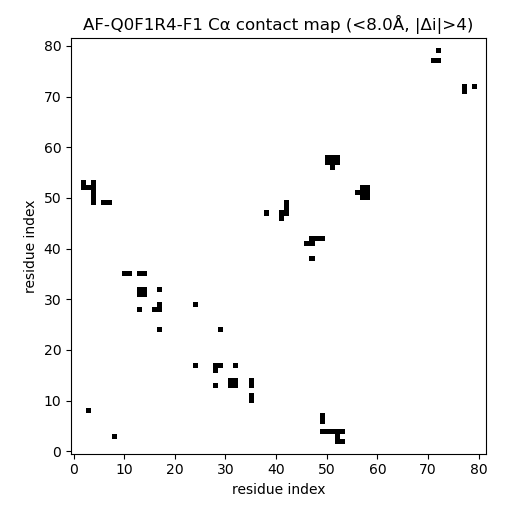ATOM 538 C C . GLY A 1 71 ? -37.253 12.092 25.421 1.00 63.03 71 GLY A C 1
ATOM 539 O O . GLY A 1 71 ? -36.667 11.682 26.418 1.00 63.03 71 GLY A O 1
ATOM 540 N N . HIS A 1 72 ? -37.619 13.361 25.255 1.00 61.06 72 HIS A N 1
ATOM 541 C CA . HIS A 1 72 ? -37.286 14.492 26.119 1.00 61.06 72 HIS A CA 1
ATOM 542 C C . HIS A 1 72 ? -37.448 14.235 27.632 1.00 61.06 72 HIS A C 1
ATOM 544 O O . HIS A 1 72 ? -38.455 14.602 28.213 1.00 61.06 72 HIS A O 1
ATOM 550 N N . VAL A 1 73 ? -36.392 13.755 28.294 1.00 60.50 73 VAL A N 1
ATOM 551 C CA . VAL A 1 73 ? -36.349 13.412 29.734 1.00 60.50 73 VAL A CA 1
ATOM 552 C C . VAL A 1 73 ? -36.681 14.597 30.674 1.00 60.50 73 VAL A C 1
ATOM 554 O O . VAL A 1 73 ? -36.972 14.394 31.848 1.00 60.50 73 VAL A O 1
ATOM 557 N N . PHE A 1 74 ? -36.694 15.840 30.174 1.00 59.12 74 PHE A N 1
ATOM 558 C CA . PHE A 1 74 ? -37.017 17.050 30.948 1.00 59.12 74 PHE A CA 1
ATOM 559 C C . PHE A 1 74 ? -38.044 17.960 30.251 1.00 59.12 74 PHE A C 1
ATOM 561 O O . PHE A 1 74 ? -37.849 19.172 30.134 1.00 59.12 74 PHE A O 1
ATOM 568 N N . GLY A 1 75 ? -39.143 17.395 29.747 1.00 65.69 75 GLY A N 1
ATOM 569 C CA . GLY A 1 75 ? -40.311 18.183 29.343 1.00 65.69 75 GLY A CA 1
ATOM 570 C C . GLY A 1 75 ? -41.158 18.592 30.554 1.00 65.69 75 GLY A C 1
ATOM 571 O O . GLY A 1 75 ? -41.350 17.799 31.464 1.00 65.69 75 GLY A O 1
ATOM 572 N N . ARG A 1 76 ? -41.746 19.801 30.571 1.00 65.12 76 ARG A N 1
ATOM 573 C CA . ARG A 1 76 ? -42.705 20.208 31.632 1.00 65.12 76 ARG A CA 1
ATOM 574 C C . ARG A 1 76 ? -43.910 19.254 31.732 1.00 65.12 76 ARG A C 1
ATOM 576 O O . ARG A 1 76 ? -44.535 19.172 32.782 1.00 65.12 76 ARG A O 1
ATOM 583 N N . SER A 1 77 ? -44.247 18.576 30.637 1.00 65.75 77 SER A N 1
ATOM 584 C CA . SER A 1 77 ? -45.309 17.570 30.557 1.00 65.75 77 SER A CA 1
ATOM 585 C C . SER A 1 77 ? -44.830 16.141 30.833 1.00 65.75 77 SER A C 1
ATOM 587 O O . SER A 1 77 ? -45.646 15.230 30.754 1.00 65.75 77 SER A O 1
ATOM 589 N N . ASP A 1 78 ? -43.536 15.932 31.091 1.00 61.50 78 ASP A N 1
ATOM 590 C CA . ASP A 1 78 ? -42.954 14.612 31.317 1.00 61.50 78 ASP A CA 1
ATOM 591 C C . ASP A 1 78 ? -42.813 14.368 32.828 1.00 61.50 78 ASP A C 1
ATOM 593 O O . ASP A 1 78 ? -42.046 15.039 33.518 1.00 61.50 78 ASP A O 1
ATOM 597 N N . THR A 1 79 ? -43.612 13.449 33.373 1.00 62.12 79 THR A N 1
ATOM 598 C CA . THR A 1 79 ? -43.670 13.134 34.815 1.00 62.12 79 THR A CA 1
ATOM 599 C C . THR A 1 79 ? -42.739 11.977 35.198 1.00 62.12 79 THR A C 1
ATOM 601 O O . THR A 1 79 ? -42.980 11.281 36.178 1.00 62.12 79 THR A O 1
ATOM 604 N N . GLY A 1 80 ? -41.686 11.734 34.418 1.00 63.69 80 GLY A N 1
ATOM 605 C CA . GLY A 1 80 ? -40.879 10.511 34.463 1.00 63.69 80 GLY A CA 1
ATOM 606 C C . GLY A 1 80 ? -39.862 10.343 35.602 1.00 63.69 80 GLY A C 1
ATOM 607 O O . GLY A 1 80 ? -39.011 9.471 35.465 1.00 63.69 80 GLY A O 1
ATOM 608 N N . PHE A 1 81 ? -39.910 11.121 36.696 1.00 60.00 81 PHE A N 1
ATOM 609 C CA . PHE A 1 81 ? -39.065 10.891 37.894 1.00 60.00 81 PHE A CA 1
ATOM 610 C C . PHE A 1 81 ? -39.736 11.241 39.237 1.00 60.00 81 PHE A C 1
ATOM 612 O O . PHE A 1 81 ? -39.033 11.526 40.209 1.00 60.00 81 PHE A O 1
ATOM 619 N N . ILE A 1 82 ? -41.071 11.236 39.312 1.00 55.25 82 ILE A N 1
ATOM 620 C CA . ILE A 1 82 ? -41.802 11.299 40.592 1.00 55.25 82 ILE A CA 1
ATOM 621 C C . ILE A 1 82 ? -42.544 9.987 40.806 1.00 55.25 82 ILE A C 1
ATOM 623 O O . ILE A 1 82 ? -43.228 9.551 39.855 1.00 55.25 82 ILE A O 1
#

Radius of gyration: 23.01 Å; Cα contacts (8 Å, |Δi|>4): 42; chains: 1; bounding box: 60×28×55 Å

Organism: NCBI:txid314345

pLDDT: mean 73.83, std 17.03, range [37.91, 94.5]

Sequence (82 aa):
MSTVPFPLKRKAGDIARYYLYDNNPTEHVKNEFDNAIAWLRSVAAGKVSLGPNEAGKPTPSNNGAEMVTSGHVFGRSDTGFI

Mean predicted aligned error: 15.13 Å

Solvent-accessible surface area (backbone atoms only — not comparable to full-atom values): 5315 Å² total; per-residue (Å²): 133,87,82,75,44,69,67,59,58,51,41,52,48,40,45,51,52,39,65,70,38,80,87,71,57,49,73,67,44,50,51,46,28,54,50,37,53,55,48,52,52,32,37,75,70,67,76,42,80,79,62,53,46,99,81,73,46,66,68,84,56,97,75,64,84,76,81,74,80,69,73,70,87,82,38,99,88,50,70,87,88,118

Foldseek 3Di:
DFFDQPVLVVLVVLCVVLVVVPPDDDPVSVVSNVVSVVVVVCVVVVNDDSDDGPVPDDPPPVPPPPPPPDPDPDDPPDPPPD

Secondary structure (DSSP, 8-state):
--PPPHHHHHHHHHHHHHHH--S---HHHHHHHHHHHHHHHHHHTTSS-----TTS-----TT---------TT-TT--TT-

Nearest PDB structures (foldseek):
  7b7n-assembly1_L  TM=7.330E-01  e=7.308E+00  Human gammaherpesvirus 8